Protein AF-A0A3M6EMK0-F1 (afdb_monomer)

Secondary structure (DSSP, 8-state):
---SPPTT----SS-GGGSHHHHHHHHHHHHHHTTPPPPPPPP---HHHHHHHHHSS-TTB-TTT-PBP----

pLDDT: mean 88.92, std 5.2, range [71.44, 95.56]

InterPro domains:
  IPR007069 Transposase, IS801/IS1294 [PF04986] (1-23)

Foldseek 3Di:
DDPDDDPPDDDDDQPDCRPPVRVVPCVVVVCVVVVHDDDDDDPDDDPQNVCCVVVVDRPQADPPPRDGHDDDD

Structure (mmCIF, N/CA/C/O backbone):
data_AF-A0A3M6EMK0-F1
#
_entry.id   AF-A0A3M6EMK0-F1
#
loop_
_atom_site.group_PDB
_atom_site.id
_atom_site.type_symbol
_atom_site.label_atom_id
_atom_site.label_alt_id
_atom_site.label_comp_id
_atom_site.label_asym_id
_atom_site.label_entity_id
_atom_site.label_seq_id
_atom_site.pdbx_PDB_ins_code
_atom_site.Cartn_x
_atom_site.Cartn_y
_atom_site.Cartn_z
_atom_site.occupancy
_atom_site.B_iso_or_equiv
_atom_site.auth_seq_id
_atom_site.auth_comp_id
_atom_site.auth_asym_id
_atom_site.auth_atom_id
_atom_site.pdbx_PDB_model_num
ATOM 1 N N . VAL A 1 1 ? -14.532 28.656 15.768 1.00 76.56 1 VAL A N 1
ATOM 2 C CA . VAL A 1 1 ? -13.794 27.4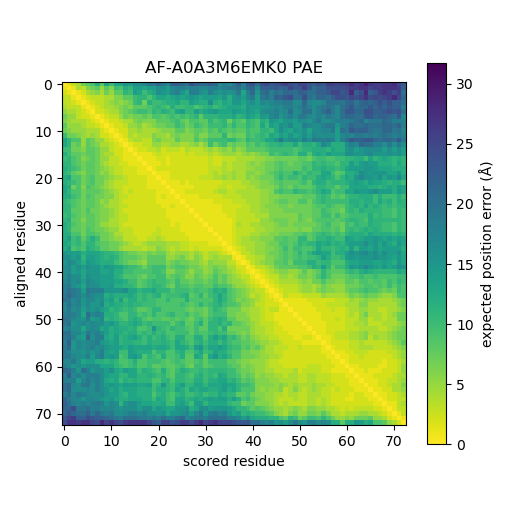38 16.179 1.00 76.56 1 VAL A CA 1
ATOM 3 C C . VAL A 1 1 ? -12.313 27.781 16.173 1.00 76.56 1 VAL A C 1
ATOM 5 O O . VAL A 1 1 ? -11.829 28.246 15.151 1.00 76.56 1 VAL A O 1
ATOM 8 N N . GLN A 1 2 ? -11.620 27.670 17.308 1.00 75.12 2 GLN A N 1
ATOM 9 C CA . GLN A 1 2 ? -10.184 27.954 17.390 1.00 75.12 2 GLN A CA 1
ATOM 10 C C . GLN A 1 2 ? -9.408 26.722 16.910 1.00 75.12 2 GLN A C 1
ATOM 12 O O . GLN A 1 2 ? -9.530 25.650 17.491 1.00 75.12 2 GLN A O 1
ATOM 17 N N . HIS A 1 3 ? -8.646 26.864 15.825 1.00 78.06 3 HIS A N 1
ATOM 18 C CA . HIS A 1 3 ? -7.873 25.764 15.229 1.00 78.06 3 HIS A CA 1
ATOM 19 C C . HIS A 1 3 ? -6.489 25.567 15.878 1.00 78.06 3 HIS A C 1
ATOM 21 O O . HIS A 1 3 ? -5.796 24.604 15.559 1.00 78.06 3 HIS A O 1
ATOM 27 N N . ILE A 1 4 ? -6.078 26.477 16.769 1.00 82.75 4 ILE A N 1
ATOM 28 C CA . ILE A 1 4 ? -4.773 26.460 17.442 1.00 82.75 4 ILE A CA 1
ATOM 29 C C . ILE A 1 4 ? -4.922 25.766 18.806 1.00 82.75 4 ILE A C 1
ATOM 31 O O . ILE A 1 4 ? -5.710 26.249 19.621 1.00 82.75 4 ILE A O 1
ATOM 35 N N . PRO A 1 5 ? -4.186 24.671 19.072 1.00 83.62 5 PRO A N 1
ATOM 36 C CA . PRO A 1 5 ? -4.235 23.982 20.358 1.00 83.62 5 PRO A CA 1
ATOM 37 C C . PRO A 1 5 ? -3.603 24.790 21.497 1.00 83.62 5 PRO A C 1
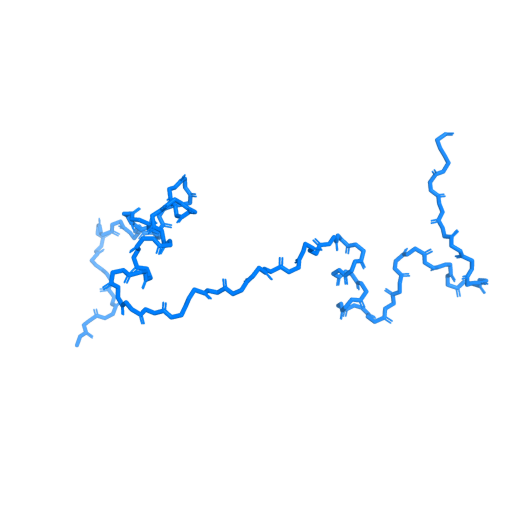ATOM 39 O O . PRO A 1 5 ? -2.729 25.629 21.278 1.00 83.62 5 PRO A O 1
ATOM 42 N N . GLU A 1 6 ? -3.998 24.481 22.730 1.00 89.12 6 GLU A N 1
ATOM 43 C CA . GLU A 1 6 ? -3.411 25.072 23.934 1.00 89.12 6 GLU A CA 1
ATOM 44 C C . GLU A 1 6 ? -1.932 24.692 24.115 1.00 89.12 6 GLU A C 1
ATOM 46 O O . GLU A 1 6 ? -1.469 23.650 23.649 1.00 89.12 6 GLU A O 1
ATOM 51 N N . LYS A 1 7 ? -1.188 25.521 24.859 1.00 84.50 7 LYS A N 1
ATOM 52 C CA . LYS A 1 7 ? 0.276 25.426 25.028 1.00 84.50 7 LYS A CA 1
ATOM 53 C C . LYS A 1 7 ? 0.777 24.067 25.549 1.00 84.50 7 LYS A C 1
ATOM 55 O O . LYS A 1 7 ? 1.919 23.702 25.289 1.00 84.50 7 LYS A O 1
ATOM 60 N N . HIS A 1 8 ? -0.065 23.315 26.258 1.00 87.44 8 HIS A N 1
ATOM 61 C CA . HIS A 1 8 ? 0.261 21.991 26.807 1.00 87.44 8 HIS A CA 1
ATOM 62 C C . HIS A 1 8 ? -0.563 20.859 26.188 1.00 87.44 8 HIS A C 1
ATOM 64 O O . HIS A 1 8 ? -0.515 19.721 26.657 1.00 87.44 8 HIS A O 1
ATOM 70 N N . PHE A 1 9 ? -1.306 21.145 25.119 1.00 86.69 9 PHE A N 1
ATOM 71 C CA . PHE A 1 9 ? -2.074 20.126 24.435 1.00 86.69 9 PHE A CA 1
ATOM 72 C C . PHE A 1 9 ? -1.144 19.197 23.656 1.00 86.69 9 PHE A C 1
ATOM 74 O O . PHE A 1 9 ? -0.472 19.591 22.698 1.00 86.69 9 PHE A O 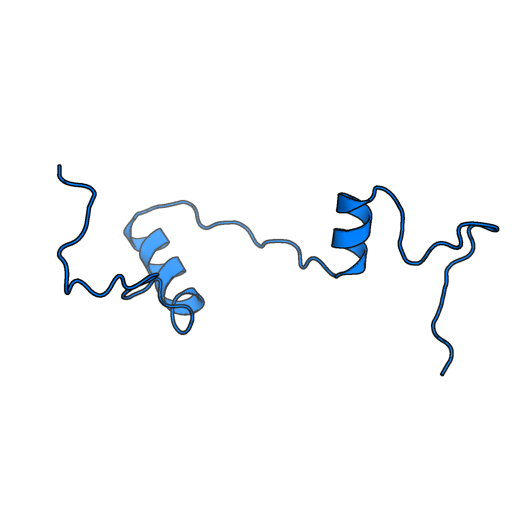1
ATOM 81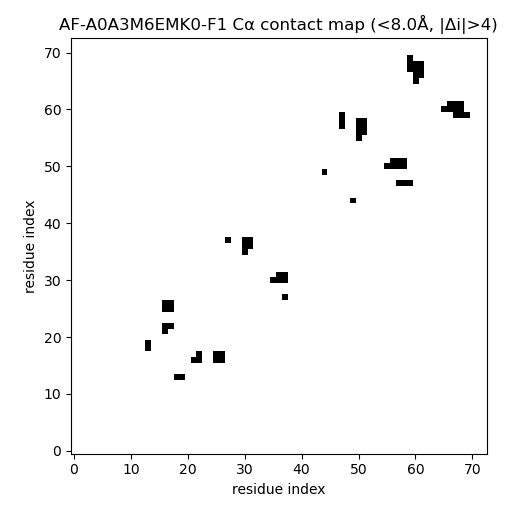 N N . ARG A 1 10 ? -1.131 17.919 24.038 1.00 83.06 10 ARG A N 1
ATOM 82 C CA . ARG A 1 10 ? -0.430 16.894 23.273 1.00 83.06 10 ARG A CA 1
ATOM 83 C C . ARG A 1 10 ? -1.288 16.491 22.084 1.00 83.06 10 ARG A C 1
ATOM 85 O O . ARG A 1 10 ? -2.280 15.783 22.228 1.00 83.06 10 ARG A O 1
ATOM 92 N N . MET A 1 11 ? -0.869 16.898 20.893 1.00 82.38 11 MET A N 1
ATOM 93 C CA . MET A 1 11 ? -1.518 16.470 19.661 1.00 82.38 11 MET A CA 1
ATOM 94 C C . MET A 1 11 ? -1.268 14.974 19.427 1.00 82.38 11 MET A C 1
ATOM 96 O O . MET A 1 11 ? -0.164 14.562 19.069 1.00 82.38 11 MET A O 1
ATOM 100 N N . ILE A 1 12 ? -2.297 14.153 19.626 1.00 81.81 12 ILE A N 1
ATOM 101 C CA . ILE A 1 12 ? -2.245 12.715 19.353 1.00 81.81 12 ILE A CA 1
ATOM 102 C C . ILE A 1 12 ? -2.785 12.483 17.945 1.00 81.81 12 ILE A C 1
ATOM 104 O O . ILE A 1 12 ? -3.975 12.656 17.685 1.00 81.81 12 ILE A O 1
ATOM 108 N N . ARG A 1 13 ? -1.905 12.085 17.023 1.00 79.62 13 ARG A N 1
ATOM 109 C CA . ARG A 1 13 ? -2.318 11.643 15.688 1.00 79.62 13 ARG A CA 1
ATOM 110 C C . ARG A 1 13 ? -2.798 10.196 15.787 1.00 79.62 13 ARG A C 1
ATOM 112 O O . ARG A 1 13 ? -2.051 9.347 16.262 1.00 79.62 13 ARG A O 1
ATOM 119 N N . TYR A 1 14 ? -4.024 9.951 15.323 1.00 86.25 14 TYR A N 1
ATOM 120 C CA . TYR A 1 14 ? -4.669 8.634 15.266 1.00 86.25 14 TYR A CA 1
ATOM 121 C C . TYR A 1 14 ? -4.969 8.013 16.642 1.00 86.25 14 TYR A C 1
ATOM 123 O O . TYR A 1 14 ? -4.336 7.055 17.078 1.00 86.25 14 TYR A O 1
ATOM 131 N N . PHE A 1 15 ? -5.964 8.576 17.331 1.00 86.50 15 PHE A N 1
ATOM 132 C CA . PHE A 1 15 ? -6.460 8.065 18.609 1.00 86.50 15 PHE A CA 1
ATOM 133 C C . PHE A 1 15 ? -7.517 6.959 18.430 1.00 86.50 15 PHE A C 1
ATOM 135 O O . PHE A 1 15 ? -8.215 6.894 17.416 1.00 86.50 15 PHE A O 1
ATOM 142 N N . GLY A 1 16 ? -7.650 6.098 19.443 1.00 91.56 16 GLY A N 1
ATOM 143 C CA . GLY A 1 16 ? -8.676 5.059 19.500 1.00 91.56 16 GLY A CA 1
ATOM 144 C C . GLY A 1 16 ? -8.519 4.020 18.393 1.00 91.56 16 GLY A C 1
ATOM 145 O O . GLY A 1 16 ? -7.436 3.470 18.191 1.00 91.56 16 GLY A O 1
ATOM 146 N N . PHE A 1 17 ? -9.605 3.763 17.661 1.00 92.94 17 PHE A N 1
ATOM 147 C CA . PHE A 1 17 ? -9.617 2.775 16.583 1.00 92.94 17 PHE A CA 1
ATOM 148 C C . PHE A 1 17 ? -8.725 3.157 15.399 1.00 92.94 17 PHE A C 1
ATOM 150 O O . PHE A 1 17 ? -8.389 2.280 14.620 1.00 92.94 17 PHE A O 1
ATOM 157 N N . LEU A 1 18 ? -8.309 4.422 15.261 1.00 92.19 18 LEU A N 1
ATOM 158 C CA . LEU A 1 18 ? -7.399 4.839 14.191 1.00 92.19 18 LEU A CA 1
ATOM 159 C C . LEU A 1 18 ? -5.930 4.522 14.496 1.00 92.19 18 LEU A C 1
ATOM 161 O O . LEU A 1 18 ? -5.098 4.609 13.595 1.00 92.19 18 LEU A O 1
ATOM 165 N N . ALA A 1 19 ? -5.584 4.149 15.732 1.00 93.38 19 ALA A N 1
ATOM 166 C CA . ALA A 1 19 ? -4.199 3.868 16.095 1.00 93.38 19 ALA A CA 1
ATOM 167 C C . ALA A 1 19 ? -3.626 2.709 15.259 1.00 93.38 19 ALA A C 1
ATOM 169 O O . ALA A 1 19 ? -4.249 1.654 15.143 1.00 93.38 19 ALA A O 1
ATOM 170 N N . ASN A 1 20 ? -2.407 2.870 14.727 1.00 91.06 20 ASN A N 1
ATOM 171 C CA . ASN A 1 20 ? -1.785 1.937 13.769 1.00 91.06 20 ASN A CA 1
ATOM 172 C C . ASN A 1 20 ? -1.852 0.460 14.188 1.00 91.06 20 ASN A C 1
ATOM 174 O O . ASN A 1 20 ? -2.083 -0.410 13.355 1.00 91.06 20 ASN A O 1
ATOM 178 N N . ARG A 1 21 ? -1.684 0.178 15.486 1.00 93.06 21 ARG A N 1
ATOM 179 C CA . ARG A 1 21 ? -1.711 -1.187 16.032 1.00 93.06 21 ARG A CA 1
ATOM 180 C C . ARG A 1 21 ? -3.067 -1.878 15.865 1.00 93.06 21 ARG A C 1
ATOM 182 O O . ARG A 1 21 ? -3.108 -3.098 15.760 1.00 93.06 21 ARG A O 1
ATOM 189 N N . VAL A 1 22 ? -4.160 -1.119 15.892 1.00 94.69 22 VAL A N 1
ATOM 190 C CA . VAL A 1 22 ? -5.526 -1.657 15.983 1.00 94.69 22 VAL A CA 1
ATOM 191 C C . VAL A 1 22 ? -6.430 -1.224 14.824 1.00 94.69 22 VAL A C 1
ATOM 193 O O . VAL A 1 22 ? -7.516 -1.775 14.657 1.00 94.69 22 VAL A O 1
ATOM 196 N N . CYS A 1 23 ? -5.969 -0.290 13.9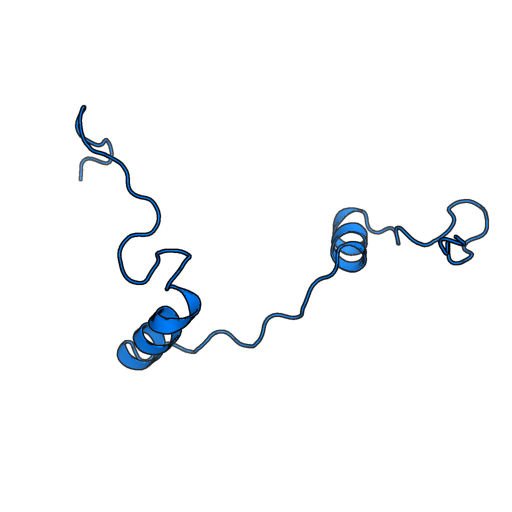89 1.00 92.62 23 CYS A N 1
ATOM 197 C CA . CYS A 1 23 ? -6.717 0.264 12.864 1.00 92.62 23 CYS A CA 1
ATOM 198 C C . CYS A 1 23 ? -7.211 -0.809 11.897 1.00 92.62 23 CYS A C 1
ATOM 200 O O . CYS A 1 23 ? -8.403 -0.867 11.610 1.00 92.62 23 CYS A O 1
ATOM 202 N N . GLY A 1 24 ? -6.351 -1.751 11.505 1.00 90.69 24 GLY A N 1
ATOM 203 C CA . GLY A 1 24 ? -6.758 -2.854 10.629 1.00 90.69 24 GLY A CA 1
ATOM 204 C C . GLY A 1 24 ? -7.854 -3.760 11.209 1.00 90.69 24 GLY A C 1
ATOM 205 O O . GLY A 1 24 ? -8.575 -4.394 10.449 1.00 90.69 24 GLY A O 1
ATOM 206 N N . GLN A 1 25 ? -8.010 -3.810 12.537 1.00 93.31 25 GLN A N 1
ATOM 207 C CA . GLN A 1 25 ? -9.003 -4.658 13.207 1.00 93.31 25 GLN A CA 1
ATOM 208 C C . GLN A 1 25 ? -10.334 -3.936 13.444 1.00 93.31 25 GLN A C 1
ATOM 210 O O . GLN A 1 25 ? -11.397 -4.539 13.291 1.00 93.31 25 GLN A O 1
ATOM 215 N N . TYR A 1 26 ? -10.290 -2.664 13.852 1.00 94.50 26 TYR A N 1
ATOM 216 C CA . TYR A 1 26 ? -11.495 -1.920 14.233 1.00 94.50 26 TYR A CA 1
ATOM 217 C C . TYR A 1 26 ? -12.075 -1.068 13.109 1.00 94.50 26 TYR A C 1
ATOM 219 O O . TYR A 1 26 ? -13.289 -0.886 13.078 1.00 94.50 26 TYR A O 1
ATOM 227 N N . LEU A 1 27 ? -11.260 -0.575 12.173 1.00 92.25 27 LEU A N 1
ATOM 228 C CA . LEU A 1 27 ? -11.752 0.260 11.077 1.00 92.25 27 LEU A CA 1
ATOM 229 C C . LEU A 1 27 ? -12.829 -0.445 10.222 1.00 92.25 27 LEU A C 1
ATOM 231 O O . LEU A 1 27 ? -13.843 0.195 9.944 1.00 92.25 27 LEU A O 1
ATOM 235 N N . PRO A 1 28 ? -12.716 -1.750 9.888 1.00 91.69 28 PRO A N 1
ATOM 236 C C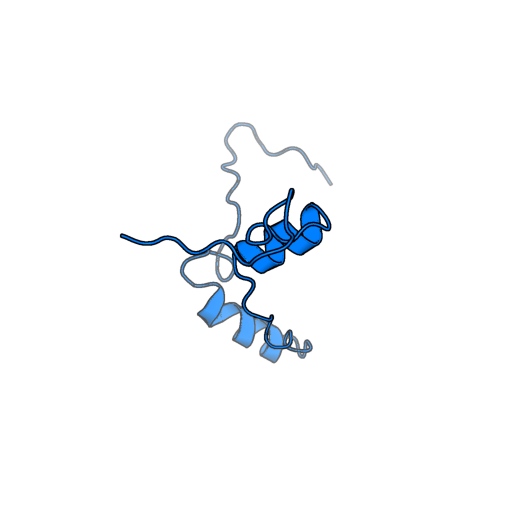A . PRO A 1 28 ? -13.785 -2.456 9.177 1.00 91.69 28 PRO A CA 1
ATOM 237 C C . PRO A 1 28 ? -15.110 -2.492 9.954 1.00 91.69 28 PRO A C 1
ATOM 239 O O . PRO A 1 28 ? -16.167 -2.272 9.369 1.00 91.69 28 PRO A O 1
ATOM 242 N N . LYS A 1 29 ? -15.056 -2.688 11.281 1.00 93.56 29 LYS A N 1
ATOM 243 C CA . LYS A 1 29 ? -16.247 -2.703 12.153 1.00 93.56 29 LYS A CA 1
ATOM 244 C C . LYS A 1 29 ? -16.933 -1.339 12.204 1.00 93.56 29 LYS A C 1
ATOM 246 O O . LYS A 1 29 ? -18.154 -1.259 12.270 1.00 93.56 29 LYS A O 1
ATOM 251 N N . VAL A 1 30 ? -16.148 -0.260 12.170 1.00 93.38 30 VAL A N 1
ATOM 252 C CA . VAL A 1 30 ? -16.675 1.109 12.114 1.00 93.38 30 VAL A CA 1
ATOM 253 C C . VAL A 1 30 ? -17.377 1.362 10.780 1.00 93.38 30 VAL A C 1
ATOM 255 O O . VAL A 1 30 ? -18.471 1.919 10.784 1.00 93.38 30 VAL A O 1
ATOM 258 N N . TYR A 1 31 ? -16.811 0.920 9.652 1.00 94.31 31 TYR A N 1
ATOM 259 C CA . TYR A 1 31 ? -17.488 1.034 8.354 1.00 94.31 31 TYR A CA 1
ATOM 260 C C . TYR A 1 31 ? -18.810 0.272 8.313 1.00 94.31 31 TYR A C 1
ATOM 262 O O . TYR A 1 31 ? -19.803 0.824 7.845 1.00 94.31 31 TYR A O 1
ATOM 270 N N . GLU A 1 32 ? -18.845 -0.942 8.860 1.00 93.56 32 GLU A N 1
ATOM 271 C CA . GLU A 1 32 ? -20.072 -1.730 8.977 1.00 93.56 32 GLU A CA 1
ATOM 272 C C . GLU A 1 32 ? -21.130 -1.011 9.830 1.00 93.56 32 GLU A C 1
ATOM 274 O O . GLU A 1 32 ? -22.262 -0.817 9.383 1.00 93.56 32 GLU A O 1
ATOM 279 N N . ALA A 1 33 ? -20.746 -0.524 11.015 1.00 95.19 33 ALA A N 1
ATOM 280 C CA . ALA A 1 33 ? -21.643 0.206 11.912 1.00 95.19 33 ALA A CA 1
ATOM 281 C C . ALA A 1 33 ? -22.194 1.499 11.284 1.00 95.19 33 ALA A C 1
ATOM 283 O O . ALA A 1 33 ? -23.353 1.855 11.499 1.00 95.19 33 ALA A O 1
ATOM 284 N N . LEU A 1 34 ? -21.374 2.189 10.486 1.00 95.56 34 LEU A N 1
ATOM 285 C CA . LEU A 1 34 ? -21.748 3.416 9.778 1.00 95.56 34 LEU A CA 1
ATOM 286 C C . LEU A 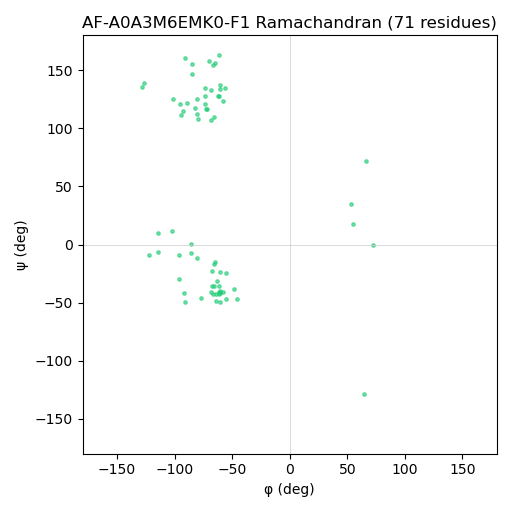1 34 ? -22.434 3.161 8.427 1.00 95.56 34 LEU A C 1
ATOM 288 O O . LEU A 1 34 ? -22.781 4.125 7.744 1.00 95.56 34 LEU A O 1
ATOM 292 N N . LYS A 1 35 ? -22.634 1.897 8.028 1.00 93.94 35 LYS A N 1
ATOM 293 C CA . LYS A 1 35 ? -23.169 1.507 6.709 1.00 93.94 35 LYS A CA 1
ATOM 294 C C . LYS A 1 35 ? -22.388 2.129 5.542 1.00 93.94 35 LYS A C 1
ATOM 296 O O . LYS A 1 35 ? -22.958 2.481 4.510 1.00 93.94 35 LYS A O 1
ATOM 301 N N . MET A 1 36 ? -21.078 2.287 5.714 1.00 93.81 36 MET A N 1
ATOM 302 C CA . MET A 1 36 ? -20.175 2.770 4.675 1.00 93.81 36 MET A CA 1
ATOM 303 C C . MET A 1 36 ? -19.734 1.610 3.786 1.00 93.81 36 MET A C 1
ATOM 305 O O . MET A 1 36 ? -19.545 0.488 4.255 1.00 93.81 36 MET A O 1
ATOM 309 N N . ALA A 1 37 ? -19.514 1.891 2.502 1.00 86.94 37 ALA A N 1
ATOM 310 C CA . ALA A 1 37 ? -18.885 0.926 1.614 1.00 86.94 37 ALA A CA 1
ATOM 311 C C . ALA A 1 37 ? -17.469 0.615 2.120 1.00 86.94 37 ALA A C 1
ATOM 313 O O . ALA A 1 37 ? -16.665 1.524 2.350 1.00 86.94 37 ALA A O 1
ATOM 314 N N . THR A 1 38 ? -17.161 -0.668 2.292 1.00 82.19 38 THR A N 1
ATOM 315 C CA . THR A 1 38 ? -15.803 -1.097 2.608 1.00 82.19 38 THR A CA 1
ATOM 316 C C . THR A 1 38 ? -14.902 -0.847 1.398 1.00 82.19 38 THR A C 1
ATOM 318 O O . THR A 1 38 ? -15.273 -1.193 0.272 1.00 82.19 38 THR A O 1
ATOM 321 N N . PRO A 1 39 ? -13.714 -0.244 1.592 1.00 82.31 39 PRO A N 1
ATOM 322 C CA . PRO A 1 39 ? -12.746 -0.111 0.517 1.00 82.31 39 PRO A CA 1
ATOM 323 C C . PRO A 1 39 ? -12.418 -1.490 -0.055 1.00 82.31 39 PRO A C 1
ATOM 325 O O . PRO A 1 39 ? -12.189 -2.442 0.695 1.00 82.31 39 PRO A O 1
ATOM 328 N N . GLY A 1 40 ? -12.386 -1.591 -1.382 1.00 83.38 40 GLY A N 1
ATOM 329 C CA . GLY A 1 40 ? -11.944 -2.806 -2.053 1.00 83.38 40 GLY A CA 1
ATOM 330 C C . GLY A 1 40 ? -10.486 -3.146 -1.716 1.00 83.38 40 GLY A C 1
ATOM 331 O O . GLY A 1 40 ? -9.735 -2.290 -1.234 1.00 83.38 40 GLY A O 1
ATOM 332 N N . PRO A 1 41 ? -10.054 -4.390 -1.977 1.00 84.19 41 PRO A N 1
ATOM 333 C CA . PRO A 1 41 ? -8.666 -4.780 -1.780 1.00 84.19 41 PRO A CA 1
ATOM 334 C C . PRO A 1 41 ? -7.751 -3.887 -2.622 1.00 84.19 41 PRO A C 1
ATOM 336 O O . PRO A 1 41 ? -7.887 -3.804 -3.843 1.00 84.19 41 PRO A O 1
ATOM 339 N N . VAL A 1 42 ? -6.800 -3.224 -1.965 1.00 82.44 42 VAL A N 1
ATOM 340 C CA . VAL A 1 42 ? -5.755 -2.478 -2.667 1.00 82.44 42 VAL A CA 1
ATOM 341 C C . VAL A 1 42 ? -4.755 -3.461 -3.280 1.00 82.44 42 VAL A C 1
ATOM 343 O O . VAL A 1 42 ? -4.338 -4.411 -2.606 1.00 82.44 42 VAL A O 1
ATOM 346 N N . PRO A 1 43 ? -4.347 -3.268 -4.546 1.00 85.12 43 PRO A N 1
ATOM 347 C CA . PRO A 1 43 ? -3.311 -4.096 -5.141 1.00 85.12 43 PRO A CA 1
ATOM 348 C C . PRO A 1 43 ? -2.016 -3.943 -4.339 1.00 85.12 43 PRO A C 1
ATOM 350 O O . PRO A 1 43 ? -1.634 -2.836 -3.953 1.00 85.12 43 PRO A O 1
ATOM 353 N N . LYS A 1 44 ? -1.321 -5.058 -4.087 1.00 85.50 44 LYS A N 1
ATOM 354 C CA . LYS A 1 44 ? 0.016 -5.009 -3.488 1.00 85.50 44 LYS A CA 1
ATOM 355 C C . LYS A 1 44 ? 0.958 -4.341 -4.484 1.00 85.50 44 LYS A C 1
ATOM 357 O O . LYS A 1 44 ? 1.260 -4.919 -5.523 1.00 85.50 44 LYS A O 1
ATOM 362 N N . LEU A 1 45 ? 1.396 -3.129 -4.158 1.00 86.81 45 LEU A N 1
ATOM 363 C CA . LEU A 1 45 ? 2.392 -2.406 -4.935 1.00 86.81 45 LEU A CA 1
ATOM 364 C C . LEU A 1 45 ? 3.786 -2.764 -4.428 1.00 86.81 45 LEU A C 1
ATOM 366 O O . LEU A 1 45 ? 4.112 -2.557 -3.260 1.00 86.81 45 LEU A O 1
ATOM 370 N N . TYR A 1 46 ? 4.612 -3.294 -5.320 1.00 88.69 46 TYR A N 1
ATOM 371 C CA . TYR A 1 46 ? 6.031 -3.516 -5.061 1.00 88.69 46 TYR A CA 1
ATOM 372 C C . TYR A 1 46 ? 6.856 -2.303 -5.497 1.00 88.69 46 TYR A C 1
ATOM 374 O O . TYR A 1 46 ? 6.425 -1.516 -6.343 1.00 88.69 46 TYR A O 1
ATOM 382 N N . PHE A 1 47 ? 8.079 -2.186 -4.970 1.00 87.44 47 PHE A N 1
ATOM 383 C CA . PHE A 1 47 ? 9.015 -1.105 -5.306 1.00 87.44 47 PHE A CA 1
ATOM 384 C C . PHE A 1 47 ? 9.115 -0.848 -6.816 1.00 87.44 47 PHE A C 1
ATOM 386 O O . PHE A 1 47 ? 8.992 0.288 -7.258 1.00 87.44 47 PHE A O 1
ATOM 393 N N . ALA A 1 48 ? 9.252 -1.907 -7.612 1.00 88.88 48 ALA A N 1
ATOM 394 C CA . ALA A 1 48 ? 9.377 -1.805 -9.061 1.00 88.88 48 ALA A CA 1
ATOM 395 C C . ALA A 1 48 ? 8.156 -1.174 -9.744 1.00 88.88 48 ALA A C 1
ATOM 397 O O . ALA A 1 48 ? 8.306 -0.355 -10.647 1.00 88.88 48 ALA A O 1
ATOM 398 N N . GLN A 1 49 ? 6.948 -1.526 -9.295 1.00 90.31 49 GLN A N 1
ATOM 399 C CA . GLN A 1 49 ? 5.711 -0.952 -9.825 1.00 90.31 49 GLN A CA 1
ATOM 400 C C . GLN A 1 49 ? 5.596 0.525 -9.442 1.00 90.31 49 GLN A C 1
ATOM 402 O O . GLN A 1 49 ? 5.223 1.338 -10.284 1.00 90.31 49 GLN A O 1
ATOM 407 N N . MET A 1 50 ? 5.969 0.876 -8.206 1.00 92.12 50 MET A N 1
ATOM 408 C CA . MET A 1 50 ? 5.980 2.267 -7.742 1.00 92.12 50 MET A CA 1
ATOM 409 C C . MET A 1 50 ? 6.996 3.113 -8.514 1.00 92.12 50 MET A C 1
ATOM 411 O O . MET A 1 50 ? 6.644 4.170 -9.028 1.00 92.12 50 MET A O 1
ATOM 415 N N . ALA A 1 51 ? 8.233 2.632 -8.649 1.00 91.81 51 ALA A N 1
ATOM 416 C CA . ALA A 1 51 ? 9.287 3.316 -9.392 1.00 91.81 51 ALA A CA 1
ATOM 417 C C . ALA A 1 51 ? 8.901 3.508 -10.864 1.00 91.81 51 ALA A C 1
ATOM 419 O O . ALA A 1 51 ? 9.074 4.597 -11.404 1.00 91.81 51 ALA A O 1
ATOM 420 N N . LYS A 1 52 ? 8.296 2.489 -11.486 1.00 92.44 52 LYS A N 1
ATOM 421 C CA . LYS A 1 52 ? 7.798 2.583 -12.860 1.00 92.44 52 LYS A CA 1
ATOM 422 C C . LYS A 1 52 ? 6.668 3.599 -13.009 1.00 92.44 52 LYS A C 1
ATOM 424 O O . LYS A 1 52 ? 6.684 4.354 -13.971 1.00 92.44 52 LYS A O 1
ATOM 429 N N . ALA A 1 53 ? 5.716 3.641 -12.077 1.00 92.06 53 ALA A N 1
ATOM 430 C CA . ALA A 1 53 ? 4.630 4.622 -12.105 1.00 92.06 53 ALA A CA 1
ATOM 431 C C . ALA A 1 53 ? 5.129 6.058 -11.867 1.00 92.06 53 ALA A C 1
ATOM 433 O O . ALA A 1 53 ? 4.605 6.994 -12.459 1.00 92.06 53 ALA A O 1
ATOM 434 N N . PHE A 1 54 ? 6.145 6.230 -11.017 1.00 93.38 54 PHE A N 1
ATOM 435 C CA . PHE A 1 54 ? 6.704 7.541 -10.692 1.00 93.38 54 PHE A CA 1
ATOM 436 C C . PHE A 1 54 ? 7.615 8.088 -11.799 1.00 93.38 54 PHE A C 1
ATOM 438 O O . PHE A 1 54 ? 7.498 9.248 -12.181 1.00 93.38 54 PHE A O 1
ATOM 445 N N . LEU A 1 55 ? 8.518 7.255 -12.323 1.00 91.88 55 LEU A N 1
ATOM 446 C CA . LEU A 1 55 ? 9.546 7.664 -13.286 1.00 91.88 55 LEU A CA 1
ATOM 447 C C . LEU A 1 55 ? 9.150 7.412 -14.746 1.00 91.88 55 LEU A C 1
ATOM 449 O O . LEU A 1 55 ? 9.886 7.811 -15.642 1.00 91.88 55 LEU A O 1
ATOM 453 N N . ASN A 1 56 ? 8.040 6.710 -15.002 1.00 90.44 56 ASN A N 1
ATOM 454 C CA . ASN A 1 56 ? 7.659 6.179 -16.320 1.00 90.44 56 ASN A CA 1
ATOM 455 C C . ASN A 1 56 ? 8.729 5.288 -16.984 1.00 90.44 56 ASN A C 1
ATOM 457 O O . ASN A 1 56 ? 8.666 5.011 -18.182 1.00 90.44 56 ASN A O 1
ATOM 461 N N . VAL A 1 57 ? 9.692 4.786 -16.206 1.00 89.25 57 VAL A N 1
ATOM 462 C CA . VAL A 1 57 ? 10.775 3.911 -16.668 1.00 89.25 57 VAL A CA 1
ATOM 463 C C . VAL A 1 57 ? 10.820 2.668 -15.789 1.00 89.25 57 VAL A C 1
ATOM 465 O O . VAL A 1 57 ? 10.705 2.749 -14.569 1.00 89.25 57 VAL A O 1
ATOM 468 N N . ASP A 1 58 ? 10.970 1.497 -16.409 1.00 91.00 58 ASP A N 1
ATOM 469 C CA . ASP A 1 58 ? 11.125 0.241 -15.676 1.00 91.00 58 ASP A CA 1
ATOM 470 C C . ASP A 1 58 ? 12.519 0.190 -15.019 1.00 91.00 58 ASP A C 1
ATOM 472 O O . ASP A 1 58 ? 13.514 0.167 -15.747 1.00 91.00 58 ASP A O 1
ATOM 476 N N . PRO A 1 59 ? 12.620 0.147 -13.675 1.00 90.81 59 PRO A N 1
ATOM 477 C CA . PRO A 1 59 ? 13.908 0.136 -12.978 1.00 90.81 59 PRO A CA 1
ATOM 478 C C . PRO A 1 59 ? 14.740 -1.122 -13.254 1.00 90.81 59 PRO A C 1
ATOM 480 O O . PRO A 1 59 ? 15.933 -1.136 -12.966 1.00 90.81 59 PRO A O 1
ATOM 483 N N . PHE A 1 60 ? 14.136 -2.180 -13.802 1.00 91.44 60 PHE A N 1
ATOM 484 C CA . PHE A 1 60 ? 14.837 -3.402 -14.188 1.00 91.44 60 PHE A CA 1
ATOM 485 C C . PHE A 1 60 ? 15.084 -3.496 -15.692 1.00 91.44 60 PHE A C 1
ATOM 487 O O . PHE A 1 60 ? 15.451 -4.566 -16.174 1.00 91.44 60 PHE A O 1
ATOM 494 N N . ARG A 1 61 ? 14.882 -2.422 -16.459 1.00 92.69 61 ARG A N 1
ATOM 495 C CA . ARG A 1 61 ? 15.212 -2.384 -17.885 1.00 92.69 61 ARG A CA 1
ATOM 496 C C . ARG A 1 61 ? 16.531 -1.647 -18.094 1.00 92.69 61 ARG A C 1
ATOM 498 O O . ARG A 1 61 ? 16.669 -0.493 -17.706 1.00 92.69 61 ARG A O 1
ATOM 505 N N . CYS A 1 62 ? 17.480 -2.294 -18.767 1.00 91.62 62 CYS A N 1
ATOM 506 C CA . CYS A 1 62 ? 18.736 -1.660 -19.149 1.00 91.62 62 CYS A CA 1
ATOM 507 C C . CYS A 1 62 ? 18.470 -0.477 -20.092 1.00 91.62 62 CYS A C 1
ATOM 509 O O . CYS A 1 62 ? 17.819 -0.639 -21.127 1.00 91.62 62 CYS A O 1
ATOM 511 N N . VAL A 1 63 ? 19.015 0.694 -19.760 1.00 90.38 63 VAL A N 1
ATOM 512 C CA . VAL A 1 63 ? 18.857 1.924 -20.556 1.00 90.38 63 VAL A CA 1
ATOM 513 C C . VAL A 1 63 ? 19.558 1.857 -21.915 1.00 90.38 63 VAL A C 1
ATOM 515 O O . VAL A 1 63 ? 19.167 2.570 -22.830 1.00 90.38 63 VAL A O 1
ATOM 518 N N . LEU A 1 64 ? 20.566 0.990 -22.063 1.00 93.94 64 LEU A N 1
ATOM 519 C CA . LEU A 1 64 ? 21.348 0.861 -23.295 1.00 93.94 64 LEU A CA 1
ATOM 520 C C . LEU A 1 64 ? 20.760 -0.177 -24.255 1.00 93.94 64 LEU A C 1
ATOM 522 O O . L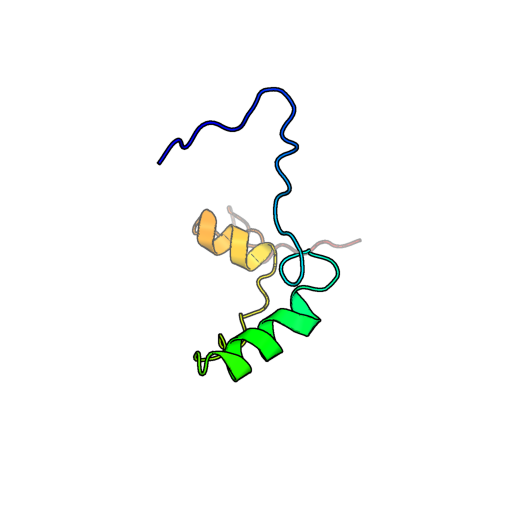EU A 1 64 ? 20.583 0.102 -25.434 1.00 93.94 64 LEU A O 1
ATOM 526 N N . CYS A 1 65 ? 20.456 -1.382 -23.761 1.00 94.75 65 CYS A N 1
ATOM 527 C CA . CYS A 1 65 ? 20.041 -2.508 -24.607 1.00 94.75 65 CYS A CA 1
ATOM 528 C C . CYS A 1 65 ? 18.592 -2.965 -24.388 1.00 94.75 65 CYS A C 1
ATOM 530 O O . CYS A 1 65 ? 18.110 -3.841 -25.099 1.00 94.75 65 CYS A O 1
ATOM 532 N N . GLY A 1 66 ? 17.884 -2.424 -23.394 1.00 91.81 66 GLY A N 1
ATOM 533 C CA . GLY A 1 66 ? 16.509 -2.819 -23.081 1.00 91.81 66 GLY A CA 1
ATOM 534 C C . GLY A 1 66 ? 16.349 -4.200 -22.437 1.00 91.81 66 GLY A C 1
ATOM 535 O O . GLY A 1 66 ? 15.222 -4.577 -22.124 1.00 91.81 66 GLY A O 1
ATOM 536 N N . ALA A 1 67 ? 17.437 -4.941 -22.206 1.00 93.94 67 ALA A N 1
ATOM 537 C CA . ALA A 1 67 ? 17.392 -6.233 -21.526 1.00 93.94 67 ALA A CA 1
ATOM 538 C C . ALA A 1 67 ? 16.969 -6.093 -20.053 1.00 93.94 67 ALA A C 1
ATOM 540 O O . ALA A 1 67 ? 17.182 -5.051 -19.424 1.00 93.94 67 ALA A O 1
ATOM 541 N N . ARG A 1 68 ? 16.389 -7.161 -19.492 1.00 92.75 68 ARG A N 1
ATOM 542 C CA . ARG A 1 68 ? 16.016 -7.215 -18.076 1.00 92.75 68 ARG A CA 1
ATOM 543 C C . ARG A 1 68 ? 17.264 -7.374 -17.208 1.00 92.75 68 ARG A C 1
ATOM 545 O O . ARG A 1 68 ? 17.979 -8.363 -17.322 1.00 92.75 68 ARG A O 1
ATOM 552 N N . MET A 1 69 ? 17.479 -6.427 -16.307 1.00 92.25 69 MET A N 1
ATOM 553 C CA . MET A 1 69 ? 18.509 -6.489 -15.279 1.00 92.25 69 MET A CA 1
ATOM 554 C C . MET A 1 69 ? 18.092 -7.497 -14.204 1.00 92.25 69 MET A C 1
ATOM 556 O O . MET A 1 69 ? 16.981 -7.434 -13.671 1.00 92.25 69 MET A O 1
ATOM 560 N N . VAL A 1 70 ? 18.985 -8.433 -13.894 1.00 90.88 70 VAL A N 1
ATOM 561 C CA . VAL A 1 70 ? 18.830 -9.431 -12.830 1.00 90.88 70 VAL A CA 1
ATOM 562 C C . VAL A 1 70 ? 20.054 -9.363 -11.926 1.00 90.88 70 VAL A C 1
ATOM 564 O O . VAL A 1 70 ? 21.168 -9.185 -12.409 1.00 90.88 70 VAL A O 1
ATOM 567 N N . TYR A 1 71 ? 19.848 -9.465 -10.616 1.00 85.88 71 TYR A N 1
ATOM 568 C CA . TYR A 1 71 ? 20.957 -9.573 -9.677 1.00 85.88 71 TYR A CA 1
ATOM 569 C C . TYR A 1 71 ? 21.431 -11.027 -9.664 1.00 85.88 71 TYR A C 1
ATOM 571 O O . TYR A 1 71 ? 20.683 -11.914 -9.254 1.00 85.88 71 TYR A O 1
ATOM 579 N N . THR A 1 72 ? 22.640 -11.274 -10.156 1.00 87.12 72 THR A N 1
ATOM 580 C CA . THR A 1 72 ? 23.332 -12.554 -9.987 1.00 87.12 72 THR A CA 1
ATOM 581 C C . THR A 1 72 ? 24.202 -12.437 -8.743 1.00 87.12 72 THR A C 1
ATOM 583 O O . THR A 1 72 ? 25.084 -11.578 -8.711 1.00 87.12 72 THR A O 1
ATOM 586 N N . ALA A 1 73 ? 23.890 -13.230 -7.717 1.00 71.44 73 ALA A N 1
ATOM 587 C CA . ALA A 1 73 ? 24.732 -13.370 -6.531 1.00 71.44 73 ALA A CA 1
ATOM 588 C C . ALA A 1 73 ? 26.029 -14.116 -6.868 1.00 71.44 73 ALA A C 1
ATOM 590 O O . ALA A 1 73 ? 25.969 -15.001 -7.755 1.00 71.44 73 ALA A O 1
#

Organism: NCBI:txid46678

Radius of 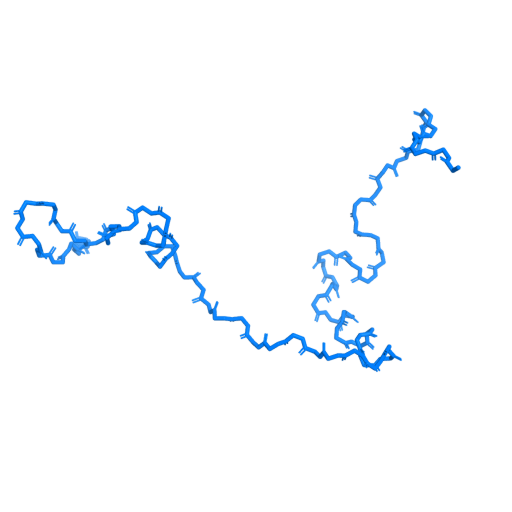gyration: 21.74 Å; Cα contacts (8 Å, |Δi|>4): 36; chains: 1; bounding box: 48×41×51 Å

Sequence (73 aa):
VQHIPEKHFRMIRYFGFLANRVCGQYLPKVYEALKMATPGPVPKLYFAQMAKAFLNVDPFRCVLCGARMVYTA

Solvent-accessible surface area (backbone atoms only — not comparable to full-atom values): 4959 Å² total; per-residue (Å²): 134,84,88,72,77,60,100,82,59,78,86,73,83,50,63,76,53,56,21,82,93,42,20,87,70,41,46,62,56,50,30,60,76,68,73,45,85,72,81,73,88,74,78,89,78,49,72,60,57,51,46,22,70,74,68,76,44,59,83,47,44,39,90,87,78,62,49,77,64,73,91,78,131

Mean predicted aligned error: 9.03 Å